Protein AF-A0A8V1A0R0-F1 (afdb_monomer)

Secondary structure (DSSP, 8-state):
-EEEE-TT-HHHHHHHHHHHHTT---EEEEPPTTPPPPSBTTB-S-SSEEE-TTS-EE--HHHHHHHHHHHHTPPPPHHHHHHHHHIIIIIHHHHHHHHHHHSS---TT----

Mean predicted aligned error: 10.33 Å

Radius of gyration: 18.14 Å; Cα contacts (8 Å, |Δi|>4): 116; chains: 1; bounding box: 60×34×38 Å

pLDDT: mean 78.79, std 19.19, range [39.91, 97.0]

Sequence (113 aa):
MRLRVAAGSPAALKVVAAAHCAGAPVQLCWAEPGGEPPPSPLCPPWAPALQLESGAVLFSPNAICQYFFLRRGEQPTDLTTQWLEWEATELQVRSWVVPLFLCTPWHPGELQG

Solvent-accessible surface area (backbone atoms only — not comparable to full-atom values): 6704 Å² total; per-residue (Å²): 71,41,36,35,26,35,84,94,38,73,56,26,54,52,36,53,49,33,30,60,76,40,70,49,77,59,48,81,40,80,53,64,90,87,58,82,63,48,100,38,93,93,40,60,76,62,55,31,27,39,36,43,88,88,68,51,72,43,61,50,48,65,58,49,31,50,48,32,38,43,75,66,69,48,76,88,44,73,67,57,50,51,52,53,50,45,41,61,66,51,52,48,50,50,67,62,45,53,60,56,65,71,70,49,84,83,71,96,75,86,90,82,134

Foldseek 3Di:
DEWEAEPPDPLRVLLVVLCVVLVPDYDYHYDDVPDDFPPDPVRGNDPGWDQDPVRDIDRDSLVSSQVSCVVSVDDDDPVNVVVSVCCVPPVVVVVVVVVVVVPDPPDPPPDDD

InterPro domains:
  IPR036249 Thioredoxin-like superfamily [SSF52833] (1-75)
  IPR041598 Methionine--tRNA ligase, N-terminal [PF18485] (1-73)

Organism: Gallus gallus (NCBI:txid9031)

Nearest PDB structures (foldseek):
  4bvx-assembly1_A  TM=8.790E-01  e=3.046E-08  Homo sapiens
  4bl7-assembly1_A  TM=8.879E-01  e=9.921E-08  Homo sapiens
  5y6l-assembly1_A  TM=8.659E-01  e=1.059E-07  Homo sapiens
  1tw9-assembly1_B  TM=7.375E-01  e=1.720E-01  Heligmosomoides polygyrus
  3w8s-assembly1_A-2  TM=6.473E-01  e=1.508E-01  Necator americanus

Structure (mmCIF, N/CA/C/O backbone):
data_AF-A0A8V1A0R0-F1
#
_entry.id   AF-A0A8V1A0R0-F1
#
loop_
_atom_site.group_PDB
_atom_site.id
_atom_site.type_symbol
_atom_site.label_atom_id
_atom_site.label_alt_id
_atom_site.label_comp_id
_atom_site.label_asym_id
_atom_site.label_entity_id
_atom_site.label_seq_id
_atom_site.pdbx_PDB_ins_code
_atom_site.Cartn_x
_atom_site.Cartn_y
_atom_site.Cartn_z
_atom_site.occupancy
_atom_site.B_iso_or_equiv
_atom_site.auth_seq_id
_atom_site.auth_comp_id
_atom_site.auth_asym_id
_atom_site.auth_atom_id
_atom_site.pdbx_PDB_model_num
ATOM 1 N N . MET A 1 1 ? -10.158 7.647 -0.775 1.00 94.25 1 MET A N 1
ATOM 2 C CA . MET A 1 1 ? -8.765 7.698 -1.305 1.00 94.25 1 MET A CA 1
ATOM 3 C C . MET A 1 1 ? -8.690 7.025 -2.676 1.00 94.25 1 MET A C 1
ATOM 5 O O . MET A 1 1 ? -9.541 6.185 -2.956 1.00 94.25 1 MET A O 1
ATOM 9 N N . ARG A 1 2 ? -7.695 7.353 -3.515 1.00 93.69 2 ARG A N 1
ATOM 10 C CA . ARG A 1 2 ? -7.479 6.707 -4.831 1.00 93.69 2 ARG A CA 1
ATOM 11 C C . ARG A 1 2 ? -6.136 5.981 -4.868 1.00 93.69 2 ARG A C 1
ATOM 13 O O . ARG A 1 2 ? -5.110 6.611 -4.634 1.00 93.69 2 ARG A O 1
ATOM 20 N N . LEU A 1 3 ? -6.148 4.682 -5.157 1.00 93.62 3 LEU A N 1
ATOM 21 C CA . LEU A 1 3 ? -4.960 3.831 -5.226 1.00 93.62 3 LEU A CA 1
ATOM 22 C C . LEU A 1 3 ? -4.678 3.461 -6.685 1.00 93.62 3 LEU A C 1
ATOM 24 O O . LEU A 1 3 ? -5.418 2.686 -7.287 1.00 93.62 3 LEU A O 1
ATOM 28 N N . ARG A 1 4 ? -3.603 4.013 -7.251 1.00 91.31 4 ARG A N 1
ATOM 29 C CA . ARG A 1 4 ? -3.119 3.682 -8.593 1.00 91.31 4 ARG A CA 1
ATOM 30 C C . ARG A 1 4 ? -2.159 2.498 -8.527 1.00 91.31 4 ARG A C 1
ATOM 32 O O . ARG A 1 4 ? -1.221 2.531 -7.734 1.00 91.31 4 ARG A O 1
ATOM 39 N N . VAL A 1 5 ? -2.355 1.485 -9.368 1.00 90.69 5 VAL A N 1
ATOM 40 C CA . VAL A 1 5 ? -1.527 0.264 -9.424 1.00 90.69 5 VAL A CA 1
ATOM 41 C C . VAL A 1 5 ? -1.234 -0.161 -10.864 1.00 90.69 5 VAL A C 1
ATOM 43 O O . VAL A 1 5 ? -2.030 0.106 -11.754 1.00 90.69 5 VAL A O 1
ATOM 46 N N . ALA A 1 6 ? -0.109 -0.836 -11.104 1.00 86.38 6 ALA A N 1
ATOM 47 C CA . ALA A 1 6 ? 0.249 -1.393 -12.407 1.00 86.38 6 ALA A CA 1
ATOM 48 C C . ALA A 1 6 ? 0.071 -2.912 -12.387 1.00 86.38 6 ALA A C 1
ATOM 50 O O . ALA A 1 6 ? 0.430 -3.572 -11.406 1.00 86.38 6 ALA A O 1
ATOM 51 N N . ALA A 1 7 ? -0.465 -3.463 -13.476 1.00 84.31 7 ALA A N 1
ATOM 52 C CA . ALA A 1 7 ? -0.581 -4.904 -13.649 1.00 84.31 7 ALA A CA 1
ATOM 53 C C . ALA A 1 7 ? 0.807 -5.571 -13.621 1.00 84.31 7 ALA A C 1
ATOM 55 O O . ALA A 1 7 ? 1.785 -5.011 -14.110 1.00 84.31 7 ALA A O 1
ATOM 56 N N . GLY A 1 8 ? 0.899 -6.757 -13.014 1.00 81.56 8 GLY A N 1
ATOM 57 C CA . GLY A 1 8 ? 2.148 -7.525 -12.927 1.00 81.56 8 GLY A CA 1
ATOM 58 C C . GLY A 1 8 ? 3.195 -6.993 -11.936 1.00 81.56 8 GLY A C 1
ATOM 59 O O . GLY A 1 8 ? 4.247 -7.607 -11.799 1.00 81.56 8 GLY A O 1
ATOM 60 N N . SER A 1 9 ? 2.931 -5.892 -11.218 1.00 82.94 9 SER A N 1
ATOM 61 C CA . SER A 1 9 ? 3.863 -5.350 -10.219 1.00 82.94 9 SER A CA 1
ATOM 62 C C . SER A 1 9 ? 3.734 -6.067 -8.862 1.00 82.94 9 SER A C 1
ATOM 64 O O . SER A 1 9 ? 2.661 -6.022 -8.252 1.00 82.94 9 SER A O 1
ATOM 66 N N . PRO A 1 10 ? 4.813 -6.652 -8.303 1.00 86.12 10 PRO A N 1
ATOM 67 C CA . PRO A 1 10 ? 4.797 -7.208 -6.945 1.00 86.12 10 PRO A CA 1
ATOM 68 C C . PRO A 1 10 ? 4.463 -6.157 -5.877 1.00 86.12 10 PRO A C 1
ATOM 70 O O . PRO A 1 10 ? 3.798 -6.442 -4.881 1.00 86.12 10 PRO A O 1
ATOM 73 N N . ALA A 1 11 ? 4.871 -4.905 -6.104 1.00 88.69 11 ALA A N 1
ATOM 74 C CA . ALA A 1 11 ? 4.534 -3.796 -5.223 1.00 88.69 11 ALA A CA 1
ATOM 75 C C . ALA A 1 11 ? 3.030 -3.467 -5.251 1.00 88.69 11 ALA A C 1
ATOM 77 O O . ALA A 1 11 ? 2.480 -3.080 -4.222 1.00 88.69 11 ALA A O 1
ATOM 78 N N . ALA A 1 12 ? 2.351 -3.660 -6.391 1.00 91.38 12 ALA A N 1
ATOM 79 C CA . ALA A 1 12 ? 0.898 -3.518 -6.481 1.00 91.38 12 ALA A CA 1
ATOM 80 C C . ALA A 1 12 ? 0.170 -4.580 -5.645 1.00 91.38 12 ALA A C 1
ATOM 82 O O . ALA A 1 12 ? -0.784 -4.250 -4.942 1.00 91.38 12 ALA A O 1
ATOM 83 N N . LEU A 1 13 ? 0.650 -5.829 -5.666 1.00 92.38 13 LEU A N 1
ATOM 84 C CA . LEU A 1 13 ? 0.061 -6.920 -4.887 1.00 92.38 13 LEU A CA 1
ATOM 85 C C . LEU A 1 13 ? -0.004 -6.569 -3.396 1.00 92.38 13 LEU A C 1
ATOM 87 O O . LEU A 1 13 ? -1.071 -6.658 -2.789 1.00 92.38 13 LEU A O 1
ATOM 91 N N . LYS A 1 14 ? 1.117 -6.121 -2.812 1.00 93.06 14 LYS A N 1
ATOM 92 C CA . LYS A 1 14 ? 1.1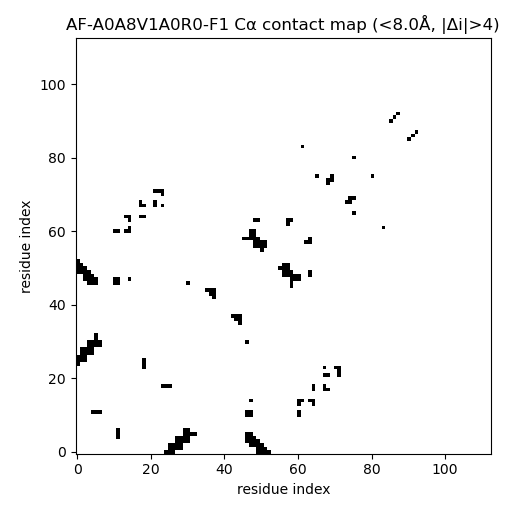71 -5.855 -1.368 1.00 93.06 14 LYS A CA 1
ATOM 93 C C . LYS A 1 14 ? 0.284 -4.688 -0.935 1.00 93.06 14 LYS A C 1
ATOM 95 O O . LYS A 1 14 ? -0.392 -4.803 0.082 1.00 93.06 14 LYS A O 1
ATOM 100 N N . VAL A 1 15 ?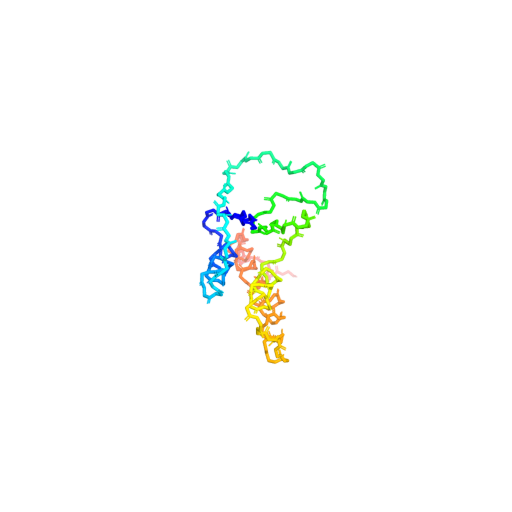 0.214 -3.602 -1.711 1.00 95.31 15 VAL A N 1
ATOM 101 C CA . VAL A 1 15 ? -0.632 -2.450 -1.344 1.00 95.31 15 VAL A CA 1
ATOM 102 C C . VAL A 1 15 ? -2.125 -2.744 -1.496 1.00 95.31 15 VAL A C 1
ATOM 104 O O . VAL A 1 15 ? -2.918 -2.260 -0.692 1.00 95.31 15 VAL A O 1
ATOM 107 N N . VAL A 1 16 ? -2.519 -3.557 -2.485 1.00 95.81 16 VAL A N 1
ATOM 108 C CA . VAL A 1 16 ? -3.916 -3.991 -2.656 1.00 95.81 16 VAL A CA 1
ATOM 109 C C . VAL A 1 16 ? -4.315 -4.936 -1.526 1.00 95.81 16 VAL A C 1
ATOM 111 O O . VAL A 1 16 ? -5.379 -4.760 -0.934 1.00 95.81 16 VAL A O 1
ATOM 114 N N . ALA A 1 17 ? -3.443 -5.885 -1.174 1.00 95.94 17 ALA A N 1
ATOM 115 C CA . ALA A 1 17 ? -3.660 -6.773 -0.038 1.00 95.94 17 ALA A CA 1
ATOM 116 C C . ALA A 1 17 ? -3.777 -5.986 1.277 1.00 95.94 17 ALA A C 1
ATOM 118 O O . ALA A 1 17 ? -4.719 -6.202 2.032 1.00 95.94 17 ALA A O 1
ATOM 119 N N . ALA A 1 18 ? -2.882 -5.025 1.527 1.00 96.25 18 ALA A N 1
ATOM 120 C CA . ALA A 1 18 ? -2.938 -4.182 2.719 1.00 96.25 18 ALA A CA 1
ATOM 121 C C . ALA A 1 18 ? -4.236 -3.364 2.792 1.00 96.25 18 ALA A C 1
ATOM 123 O O . ALA A 1 18 ? -4.867 -3.323 3.846 1.00 96.25 18 ALA A O 1
ATOM 124 N N . ALA A 1 19 ? -4.678 -2.767 1.678 1.00 97.00 19 ALA A N 1
ATOM 125 C CA . ALA A 1 19 ? -5.947 -2.044 1.627 1.00 97.00 19 ALA A CA 1
ATOM 126 C C . ALA A 1 19 ? -7.137 -2.952 1.979 1.00 97.00 19 ALA A C 1
ATOM 128 O O . ALA A 1 19 ? -7.997 -2.560 2.767 1.00 97.00 19 ALA A O 1
ATOM 129 N N . HIS A 1 20 ? -7.159 -4.173 1.433 1.00 96.88 20 HIS A N 1
ATOM 130 C CA . HIS A 1 20 ? -8.198 -5.159 1.715 1.00 96.88 20 HIS A CA 1
ATOM 131 C C . HIS A 1 20 ? -8.180 -5.614 3.183 1.00 96.88 20 HIS A C 1
ATOM 133 O O . HIS A 1 20 ? -9.203 -5.532 3.858 1.00 96.88 20 HIS A O 1
ATOM 139 N N . CYS A 1 21 ? -7.017 -6.015 3.709 1.00 96.81 21 CYS A N 1
ATOM 140 C CA . CYS A 1 21 ? -6.854 -6.460 5.097 1.00 96.81 21 CYS A CA 1
ATOM 141 C C . CYS A 1 21 ? -7.182 -5.362 6.119 1.00 96.81 21 CYS A C 1
ATOM 143 O O . CYS A 1 21 ? -7.702 -5.647 7.196 1.00 96.81 21 CYS A O 1
ATOM 145 N N . ALA A 1 22 ? -6.891 -4.102 5.793 1.00 95.81 22 ALA A N 1
ATOM 146 C CA . ALA A 1 22 ? -7.224 -2.964 6.641 1.00 95.81 22 ALA A CA 1
ATOM 147 C C . ALA A 1 22 ? -8.690 -2.509 6.512 1.00 95.81 22 ALA A C 1
ATOM 149 O O . ALA A 1 22 ? -9.106 -1.612 7.244 1.00 95.81 22 ALA A O 1
ATOM 150 N N . GLY A 1 23 ? -9.470 -3.076 5.580 1.00 95.06 23 GLY A N 1
ATOM 151 C CA . GLY A 1 23 ? -10.824 -2.607 5.275 1.00 95.06 23 GLY A CA 1
ATOM 152 C C . GLY A 1 23 ? -10.855 -1.159 4.768 1.00 95.06 23 GLY A C 1
ATOM 153 O O . GLY A 1 23 ? -11.829 -0.441 4.991 1.00 95.06 23 GLY A O 1
ATOM 154 N N . ALA A 1 24 ? -9.774 -0.694 4.135 1.00 94.88 24 ALA A N 1
ATOM 155 C CA . ALA A 1 24 ? -9.623 0.699 3.744 1.00 94.88 24 ALA A CA 1
ATOM 156 C C . ALA A 1 24 ? -10.498 1.031 2.517 1.00 94.88 24 ALA A C 1
ATOM 158 O O . ALA A 1 24 ? -10.374 0.373 1.481 1.00 94.88 24 ALA A O 1
ATOM 159 N N . PRO A 1 25 ? -11.334 2.089 2.566 1.00 93.25 25 PRO A N 1
ATOM 160 C CA . PRO A 1 25 ? -12.132 2.507 1.418 1.00 93.25 25 PRO A CA 1
ATOM 161 C C . PRO A 1 25 ? -11.241 3.204 0.377 1.00 93.25 25 PRO A C 1
ATOM 163 O O . PRO A 1 25 ? -10.941 4.404 0.461 1.00 93.25 25 PRO A O 1
ATOM 166 N N . VAL A 1 26 ? -10.798 2.433 -0.616 1.00 94.94 26 VAL A N 1
ATOM 167 C CA . VAL A 1 26 ? -9.962 2.900 -1.727 1.00 94.94 26 VAL A CA 1
ATOM 168 C C . VAL A 1 26 ? -10.641 2.640 -3.065 1.00 94.94 26 VAL A C 1
ATOM 170 O O . VAL A 1 26 ? -11.152 1.556 -3.325 1.00 94.94 26 VAL A O 1
ATOM 173 N N . GLN A 1 27 ? -10.612 3.637 -3.943 1.00 95.44 27 GLN A N 1
ATOM 174 C CA . GLN A 1 27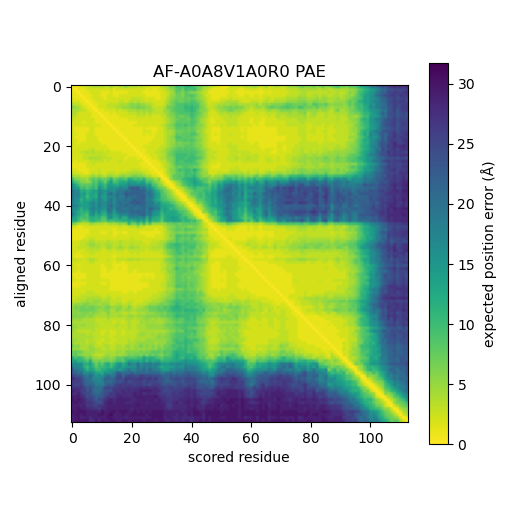 ? -10.928 3.438 -5.351 1.00 95.44 27 GLN A CA 1
ATOM 175 C C . GLN A 1 27 ? -9.661 2.961 -6.066 1.00 95.44 27 GLN A C 1
ATOM 177 O O . GLN A 1 27 ? -8.650 3.668 -6.057 1.00 95.44 27 GLN A O 1
ATOM 182 N N . LEU A 1 28 ? -9.715 1.772 -6.663 1.00 92.56 28 LEU A N 1
ATOM 183 C CA . LEU A 1 28 ? -8.602 1.194 -7.411 1.00 92.56 28 LEU A CA 1
ATOM 184 C C . LEU A 1 28 ? -8.571 1.750 -8.841 1.00 92.56 28 LEU A C 1
ATOM 186 O O . LEU A 1 28 ? -9.570 1.678 -9.554 1.00 92.56 28 LEU A O 1
ATOM 190 N N . CYS A 1 29 ? -7.419 2.268 -9.262 1.00 90.31 29 CYS A N 1
ATOM 191 C CA . CYS A 1 29 ? -7.180 2.767 -10.613 1.00 90.31 29 CYS A CA 1
ATOM 192 C C . CYS A 1 29 ? -6.010 2.002 -11.241 1.00 90.31 29 CYS A C 1
ATOM 194 O O . CYS A 1 29 ? -4.887 2.055 -10.736 1.00 90.31 29 CYS A O 1
ATOM 196 N N . TRP A 1 30 ? -6.240 1.314 -12.353 1.00 85.75 30 TRP A N 1
ATOM 197 C CA . TRP A 1 30 ? -5.163 0.638 -13.072 1.00 85.75 30 TRP A CA 1
ATOM 198 C C . TRP A 1 30 ? -4.380 1.642 -13.920 1.00 85.75 30 TRP A C 1
ATOM 200 O O . TRP A 1 30 ? -4.954 2.512 -14.570 1.00 85.75 30 TRP A O 1
ATOM 210 N N . ALA A 1 31 ? -3.055 1.576 -13.849 1.00 79.25 31 ALA A N 1
ATOM 211 C CA . ALA A 1 31 ? -2.169 2.353 -14.694 1.00 79.25 31 ALA A CA 1
ATOM 212 C C . ALA A 1 31 ? -2.090 1.686 -16.071 1.00 79.25 31 ALA A C 1
ATOM 214 O O . ALA A 1 31 ? -1.693 0.525 -16.165 1.00 79.25 31 ALA A O 1
ATOM 215 N N . GLU A 1 32 ? -2.440 2.433 -17.117 1.00 70.94 32 GLU A N 1
ATOM 216 C CA . GLU A 1 32 ? -2.293 1.973 -18.497 1.00 70.94 32 GLU A CA 1
ATOM 217 C C . GLU A 1 32 ? -0.808 1.781 -18.855 1.00 70.94 32 GLU A C 1
ATOM 219 O O . GLU A 1 32 ? 0.016 2.657 -18.545 1.00 70.94 32 GLU A O 1
ATOM 224 N N .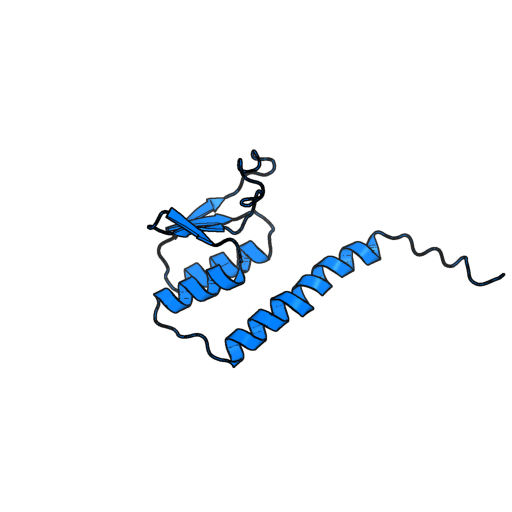 PRO A 1 33 ? -0.439 0.668 -19.514 1.00 60.78 33 PRO A N 1
ATOM 225 C CA . PRO A 1 33 ? 0.897 0.493 -20.069 1.00 60.78 33 PRO A CA 1
ATOM 226 C C . PRO A 1 33 ? 1.185 1.599 -21.096 1.00 60.78 33 PRO A C 1
ATOM 228 O O . PRO A 1 33 ? 0.461 1.739 -22.076 1.00 60.78 33 PRO A O 1
ATOM 231 N N . GLY A 1 34 ? 2.239 2.392 -20.882 1.00 57.50 34 GLY A N 1
ATOM 232 C CA . GLY A 1 34 ? 2.644 3.453 -21.817 1.00 57.50 34 GLY A CA 1
ATOM 233 C C . GLY A 1 34 ? 1.916 4.796 -21.666 1.00 57.50 34 GLY A C 1
ATOM 234 O O . GLY A 1 34 ? 2.039 5.644 -22.545 1.00 57.50 34 GLY A O 1
ATOM 235 N N . GLY A 1 35 ? 1.177 5.013 -20.572 1.00 58.56 35 GLY A N 1
ATOM 236 C CA . GLY A 1 35 ? 0.596 6.324 -20.262 1.00 58.56 35 GLY A CA 1
ATOM 237 C C . GLY A 1 35 ? 1.652 7.422 -20.061 1.00 58.56 35 GLY A C 1
ATOM 238 O O . GLY A 1 35 ? 2.773 7.143 -19.631 1.00 58.56 35 GLY A O 1
ATOM 239 N N . GLU A 1 36 ? 1.276 8.672 -20.353 1.00 53.16 36 GLU A N 1
ATOM 240 C CA . GLU A 1 36 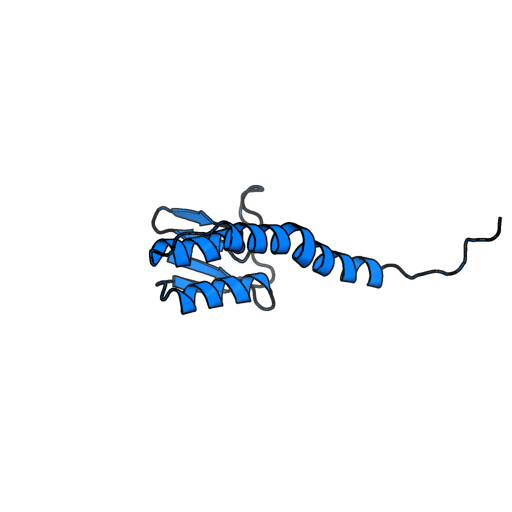? 2.150 9.846 -20.237 1.00 53.16 36 GLU A CA 1
ATOM 241 C C . GLU A 1 36 ? 2.790 9.925 -18.832 1.00 53.16 36 GLU A C 1
ATOM 243 O O . GLU A 1 36 ? 2.078 9.806 -17.821 1.00 53.16 36 GLU A O 1
ATOM 248 N N . PRO A 1 37 ? 4.128 10.071 -18.732 1.00 51.97 37 PRO A N 1
ATOM 249 C CA . PRO A 1 37 ? 4.785 10.247 -17.448 1.00 51.97 37 PRO A CA 1
ATOM 250 C C . PRO A 1 37 ? 4.278 11.540 -16.793 1.00 51.97 37 PRO A C 1
ATOM 252 O O . PRO A 1 37 ? 4.058 12.530 -17.491 1.00 51.97 37 PRO A O 1
ATOM 255 N N . PRO A 1 38 ? 4.070 11.571 -15.467 1.00 54.56 38 PRO A N 1
ATOM 256 C CA . PRO A 1 38 ? 3.532 12.753 -14.821 1.00 54.56 38 PRO A CA 1
ATOM 257 C C . PRO A 1 38 ? 4.483 13.945 -15.013 1.00 54.56 38 PRO A C 1
ATOM 259 O O . PRO A 1 38 ? 5.696 13.761 -15.127 1.00 54.56 38 PRO A O 1
ATOM 262 N N . PRO A 1 39 ? 3.958 15.181 -15.005 1.00 53.03 39 PRO A N 1
ATOM 263 C CA . PRO A 1 39 ? 4.681 16.382 -15.436 1.00 53.03 39 PRO A CA 1
ATOM 264 C C . PRO A 1 39 ? 5.834 16.815 -14.511 1.00 53.03 39 PRO A C 1
ATOM 266 O O . PRO A 1 39 ? 6.424 17.870 -14.725 1.00 53.03 39 PRO A O 1
ATOM 269 N N . SER A 1 40 ? 6.162 16.043 -13.469 1.00 53.25 40 SER A N 1
ATOM 270 C CA . SER A 1 40 ? 7.192 16.384 -12.489 1.00 53.25 40 SER A CA 1
ATOM 271 C C . SER A 1 40 ? 8.226 15.262 -12.349 1.00 53.25 40 SER A C 1
ATOM 273 O O . SER A 1 40 ? 7.841 14.120 -12.106 1.00 53.25 40 SER A O 1
ATOM 275 N N . PRO A 1 41 ? 9.538 15.562 -12.373 1.00 50.19 41 PRO A N 1
ATOM 276 C CA . PRO A 1 41 ? 10.590 14.589 -12.061 1.00 50.19 41 PRO A CA 1
ATOM 277 C C . PRO A 1 41 ? 10.553 14.098 -10.600 1.00 50.19 41 PRO A C 1
ATOM 279 O O . PRO A 1 41 ? 11.179 13.092 -10.279 1.00 50.19 41 PRO A O 1
ATOM 282 N N . LEU A 1 42 ? 9.793 14.771 -9.721 1.00 51.59 42 LEU A N 1
ATOM 283 C CA . LEU A 1 42 ? 9.491 14.337 -8.345 1.00 51.59 42 LEU A CA 1
ATOM 284 C C . LEU A 1 42 ? 8.202 13.493 -8.252 1.00 51.59 42 LEU A C 1
ATOM 286 O O . LEU A 1 42 ? 7.843 13.016 -7.178 1.00 51.59 42 LEU A O 1
ATOM 290 N N . CYS A 1 43 ? 7.503 13.310 -9.373 1.00 52.81 43 CYS A N 1
ATOM 291 C CA . CYS A 1 43 ? 6.428 12.342 -9.579 1.00 52.81 43 CYS A CA 1
ATOM 292 C C . CYS A 1 43 ? 6.685 11.563 -10.886 1.00 52.81 43 CYS A C 1
ATOM 294 O O . CYS A 1 43 ? 5.959 11.742 -11.855 1.00 52.81 43 CYS A O 1
ATOM 296 N N . PRO A 1 44 ? 7.710 10.708 -10.977 1.00 52.69 44 PRO A N 1
ATOM 297 C CA . PRO A 1 44 ? 7.812 9.687 -12.011 1.00 52.69 44 PRO A CA 1
ATOM 298 C C . PRO A 1 44 ? 6.537 8.823 -12.109 1.00 52.69 44 PRO A C 1
ATOM 300 O O . PRO A 1 44 ? 5.640 8.933 -11.268 1.00 52.69 44 PRO A O 1
ATOM 303 N N . PRO A 1 45 ? 6.423 7.965 -13.142 1.00 56.25 45 PRO A N 1
ATOM 304 C CA . PRO A 1 45 ? 5.173 7.322 -13.584 1.00 56.25 45 PRO A CA 1
ATOM 305 C C . PRO A 1 45 ? 4.602 6.249 -12.642 1.00 56.25 45 PRO A C 1
ATOM 307 O O . PRO A 1 45 ? 3.962 5.294 -13.073 1.00 56.25 45 PRO A O 1
ATOM 310 N N . TRP A 1 46 ? 4.835 6.383 -11.343 1.00 67.06 46 TRP A N 1
ATOM 311 C CA . TRP A 1 46 ? 4.804 5.305 -10.387 1.00 67.06 46 TRP A CA 1
ATOM 312 C C . TRP A 1 46 ? 3.409 4.774 -10.111 1.00 67.06 46 TRP A C 1
ATOM 314 O O . TRP A 1 46 ? 2.501 5.461 -9.636 1.00 67.06 46 TRP A O 1
ATOM 324 N N . ALA A 1 47 ? 3.316 3.472 -10.311 1.00 76.00 47 ALA A N 1
ATOM 325 C CA . ALA A 1 47 ? 2.476 2.612 -9.523 1.00 76.00 47 ALA A CA 1
ATOM 326 C C . ALA A 1 47 ? 3.380 1.725 -8.636 1.00 76.00 47 ALA A C 1
ATOM 328 O O . ALA A 1 47 ? 4.386 1.213 -9.131 1.00 76.00 47 ALA A O 1
ATOM 329 N N . PRO A 1 48 ? 3.017 1.489 -7.364 1.00 90.38 48 PRO A N 1
ATOM 330 C CA . PRO A 1 48 ? 1.793 1.957 -6.725 1.00 90.38 48 PRO A CA 1
ATOM 331 C C . PRO A 1 48 ? 1.877 3.407 -6.218 1.00 90.38 48 PRO A C 1
ATOM 333 O O . PRO A 1 48 ? 2.925 3.852 -5.761 1.00 90.38 48 PRO A O 1
ATOM 336 N N . ALA A 1 49 ? 0.751 4.122 -6.247 1.00 91.31 49 ALA A N 1
ATOM 337 C CA . ALA A 1 49 ? 0.620 5.450 -5.649 1.00 91.31 49 ALA A CA 1
ATOM 338 C C . ALA A 1 49 ? -0.751 5.622 -4.983 1.00 91.31 49 ALA A C 1
ATOM 340 O O . ALA A 1 49 ? -1.781 5.317 -5.585 1.00 91.31 49 ALA A O 1
ATOM 341 N N . LEU A 1 50 ? -0.779 6.130 -3.751 1.00 92.88 50 LEU A N 1
ATOM 342 C CA . LEU A 1 50 ? -2.005 6.421 -3.009 1.00 92.88 50 LEU A CA 1
ATOM 343 C C . LEU A 1 50 ? -2.205 7.932 -2.911 1.00 92.88 50 LEU A C 1
ATOM 345 O O . LEU A 1 50 ? -1.434 8.619 -2.246 1.00 92.88 50 LEU A O 1
ATOM 349 N N . GLN A 1 51 ? -3.274 8.438 -3.519 1.00 92.00 51 GLN A N 1
ATOM 350 C CA . GLN A 1 51 ? -3.735 9.804 -3.309 1.00 92.00 51 GLN A CA 1
ATOM 351 C C . GLN A 1 51 ? -4.692 9.856 -2.114 1.00 92.00 51 GLN A C 1
ATOM 353 O O . GLN A 1 51 ? -5.754 9.212 -2.101 1.00 92.00 51 GLN A O 1
ATOM 358 N N . LEU A 1 52 ? -4.309 10.648 -1.117 1.00 92.88 52 LEU A N 1
ATOM 359 C CA . LEU A 1 52 ? -5.088 10.916 0.083 1.00 92.88 52 LEU A CA 1
ATOM 360 C C . LEU A 1 52 ? -6.219 11.909 -0.207 1.00 92.88 52 LEU A C 1
ATOM 362 O O . LEU A 1 52 ? -6.210 12.628 -1.203 1.00 92.88 52 LEU A O 1
ATOM 366 N N . GLU A 1 53 ? -7.192 11.974 0.698 1.00 91.12 53 GLU A N 1
ATOM 367 C CA . GLU A 1 53 ? -8.285 12.959 0.635 1.00 91.12 53 GLU A CA 1
ATOM 368 C C . GLU A 1 53 ? -7.772 14.403 0.717 1.00 91.12 53 GLU A C 1
ATOM 370 O O . GLU A 1 53 ? -8.357 15.295 0.115 1.00 91.12 53 GLU A O 1
ATOM 375 N N . SER A 1 54 ? -6.631 14.619 1.380 1.00 90.00 54 SER A N 1
ATOM 376 C CA . SER A 1 54 ? -5.942 15.913 1.441 1.00 90.00 54 SER A CA 1
ATOM 377 C C . SER A 1 54 ? -5.276 16.332 0.125 1.00 90.00 54 SER A C 1
ATOM 379 O O . SER A 1 54 ? -4.745 17.434 0.037 1.00 90.00 54 SER A O 1
ATOM 381 N N . GLY A 1 55 ? -5.239 15.454 -0.881 1.00 85.81 55 GLY A N 1
ATOM 382 C CA . GLY A 1 55 ? -4.512 15.668 -2.132 1.00 85.81 55 GLY A CA 1
ATOM 383 C C . GLY A 1 55 ? -3.038 15.255 -2.088 1.00 85.81 55 GLY A C 1
ATOM 384 O O . GLY A 1 55 ? -2.427 15.139 -3.148 1.00 85.81 55 GLY A O 1
ATOM 385 N N . ALA A 1 56 ? -2.481 14.963 -0.905 1.00 89.00 56 ALA A N 1
ATOM 386 C CA . ALA A 1 56 ? -1.130 14.417 -0.769 1.00 89.00 56 ALA A CA 1
ATOM 387 C C . ALA A 1 56 ? -1.018 13.021 -1.407 1.00 89.00 56 ALA A C 1
ATOM 389 O O . ALA A 1 56 ? -1.994 12.266 -1.453 1.00 89.00 56 ALA A O 1
ATOM 390 N N . VAL A 1 57 ? 0.180 12.668 -1.878 1.00 88.44 57 VAL A N 1
ATOM 391 C CA . VAL A 1 57 ? 0.435 11.397 -2.569 1.00 88.44 57 VAL A CA 1
ATOM 392 C C . VAL A 1 57 ? 1.540 10.625 -1.859 1.00 88.44 57 VAL A C 1
ATOM 394 O O . VAL A 1 57 ? 2.626 11.151 -1.630 1.00 88.44 57 VAL A O 1
ATOM 397 N N . LEU A 1 58 ? 1.268 9.359 -1.546 1.00 91.25 58 LEU A N 1
ATOM 398 C CA . LEU A 1 58 ? 2.265 8.393 -1.092 1.00 91.25 58 LEU A CA 1
ATOM 399 C C . LEU A 1 58 ? 2.680 7.514 -2.272 1.00 91.25 58 LEU A C 1
ATOM 401 O O . LEU A 1 58 ? 1.819 6.969 -2.960 1.00 91.25 58 LEU A O 1
ATOM 405 N N . PHE A 1 59 ? 3.985 7.362 -2.488 1.00 88.00 59 PHE A N 1
ATOM 406 C CA . PHE A 1 59 ? 4.556 6.584 -3.600 1.00 88.00 59 PHE A CA 1
ATOM 407 C C . PHE A 1 59 ? 5.377 5.372 -3.137 1.00 88.00 59 PHE A C 1
ATOM 409 O O .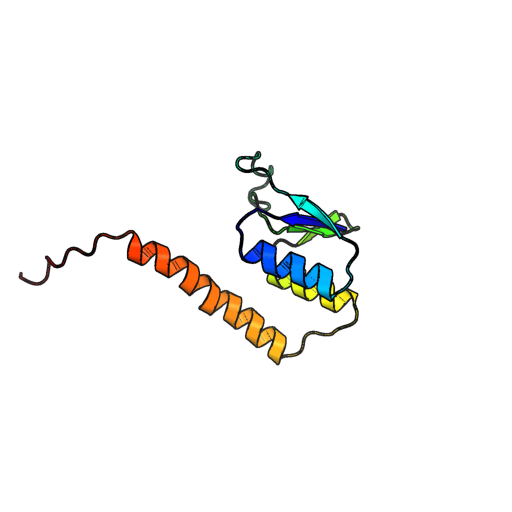 PHE A 1 59 ? 5.641 4.470 -3.923 1.00 88.00 59 PHE A O 1
ATOM 416 N N . SER A 1 60 ? 5.775 5.319 -1.860 1.00 89.88 60 SER A N 1
ATOM 417 C CA . SER A 1 60 ? 6.446 4.142 -1.302 1.00 89.88 60 SER A CA 1
ATOM 418 C C . SER A 1 60 ? 5.413 3.051 -1.004 1.00 89.88 60 SER A C 1
ATOM 420 O O . SER A 1 60 ? 4.516 3.282 -0.189 1.00 89.88 60 SER A O 1
ATOM 422 N N . PRO A 1 61 ? 5.543 1.845 -1.586 1.00 92.31 61 PRO A N 1
ATOM 423 C CA . PRO A 1 61 ? 4.651 0.730 -1.288 1.00 92.31 61 PRO A CA 1
ATOM 424 C C . PRO A 1 61 ? 4.581 0.402 0.213 1.00 92.31 61 PRO A C 1
ATOM 426 O O . PRO A 1 61 ? 3.503 0.127 0.730 1.00 92.31 61 PRO A O 1
ATOM 429 N N . ASN A 1 62 ? 5.712 0.480 0.928 1.00 94.38 62 ASN A N 1
ATOM 430 C CA . ASN A 1 62 ? 5.768 0.202 2.368 1.00 94.38 62 ASN A CA 1
ATOM 431 C C . ASN A 1 62 ? 5.055 1.290 3.174 1.00 94.38 62 ASN A C 1
ATOM 433 O O . ASN A 1 62 ?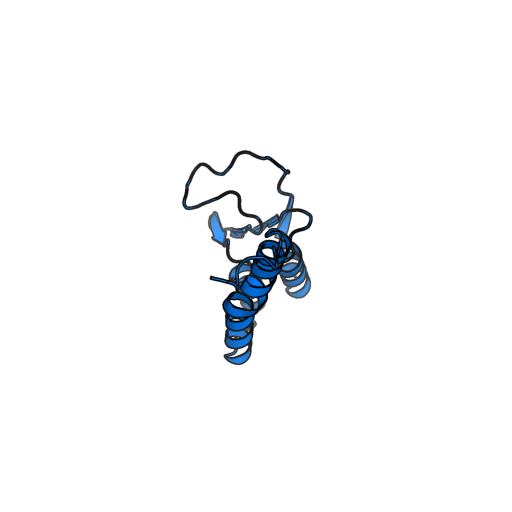 4.275 0.968 4.068 1.00 94.38 62 ASN A O 1
ATOM 437 N N . ALA A 1 63 ? 5.241 2.562 2.809 1.00 93.50 63 ALA A N 1
ATOM 438 C CA . ALA A 1 63 ? 4.525 3.666 3.446 1.00 93.50 63 ALA A CA 1
ATOM 439 C C . ALA A 1 63 ? 3.009 3.587 3.197 1.00 93.50 63 ALA A C 1
ATOM 441 O O . ALA A 1 63 ? 2.224 3.853 4.102 1.00 93.50 63 ALA A O 1
ATOM 442 N N . ILE A 1 64 ? 2.587 3.175 1.994 1.00 95.44 64 ILE A N 1
ATOM 443 C CA . ILE A 1 64 ? 1.172 2.948 1.665 1.00 95.44 64 ILE A CA 1
ATOM 444 C C . ILE A 1 64 ? 0.586 1.837 2.547 1.00 95.44 64 ILE A C 1
ATOM 446 O O . ILE A 1 64 ? -0.477 2.028 3.135 1.00 95.44 64 ILE A O 1
ATOM 450 N N . CYS A 1 65 ? 1.278 0.698 2.678 1.00 95.50 65 CYS A N 1
ATOM 451 C CA . CYS A 1 65 ? 0.835 -0.391 3.550 1.00 95.50 65 CYS A CA 1
ATOM 452 C C . CYS A 1 65 ? 0.705 0.075 5.006 1.00 95.50 65 CYS A C 1
ATOM 454 O O . CYS A 1 65 ? -0.358 -0.089 5.601 1.00 95.50 65 CYS A O 1
ATOM 456 N N . GLN A 1 66 ? 1.752 0.698 5.558 1.00 95.75 66 GLN A N 1
ATOM 457 C CA . GLN A 1 66 ? 1.731 1.219 6.928 1.00 95.75 66 GLN A CA 1
ATOM 458 C C . GLN A 1 66 ? 0.587 2.211 7.141 1.00 95.75 66 GLN A C 1
ATOM 460 O O . GLN A 1 66 ? -0.110 2.133 8.147 1.00 95.75 66 GLN A O 1
ATOM 465 N N . TYR A 1 67 ? 0.348 3.107 6.182 1.00 96.19 67 TYR A N 1
ATOM 466 C CA . TYR A 1 67 ? -0.729 4.085 6.264 1.00 96.19 67 TYR A CA 1
ATOM 467 C C . TYR A 1 67 ? -2.110 3.433 6.434 1.00 96.19 67 TYR A C 1
ATOM 469 O O . TYR A 1 67 ? -2.919 3.913 7.230 1.00 96.19 67 TYR A O 1
ATOM 477 N N . PHE A 1 68 ? -2.391 2.334 5.727 1.00 96.75 68 PHE A N 1
ATOM 478 C CA . PHE A 1 68 ? -3.667 1.630 5.874 1.00 96.75 68 PHE A CA 1
ATOM 479 C C . PHE A 1 68 ? -3.849 1.028 7.270 1.00 96.75 68 PHE A C 1
ATOM 481 O O . PHE A 1 68 ? -4.919 1.183 7.861 1.00 96.75 68 PHE A O 1
ATOM 488 N N . PHE A 1 69 ? -2.810 0.403 7.823 1.00 95.50 69 PHE A N 1
ATOM 489 C CA . PHE A 1 69 ? -2.855 -0.159 9.176 1.00 95.50 69 PHE A CA 1
ATOM 490 C C . PHE A 1 69 ? -2.927 0.935 10.254 1.00 95.50 69 PHE A C 1
ATOM 492 O O . PHE A 1 69 ? -3.754 0.845 11.161 1.00 95.50 69 PHE A O 1
ATOM 499 N N . LEU A 1 70 ? -2.193 2.039 10.082 1.00 95.62 70 LEU A N 1
ATOM 500 C CA . LEU A 1 70 ? -2.292 3.231 10.931 1.00 95.62 70 LEU A CA 1
ATOM 501 C C . LEU A 1 70 ? -3.708 3.819 10.940 1.00 95.62 70 LEU A C 1
ATOM 503 O O . LEU A 1 70 ? -4.249 4.122 12.001 1.00 95.62 70 LEU A O 1
ATOM 507 N N . ARG A 1 71 ? -4.356 3.934 9.772 1.00 94.00 71 ARG A N 1
ATOM 508 C CA . ARG A 1 71 ? -5.758 4.386 9.657 1.00 94.00 71 ARG A CA 1
ATOM 509 C C . ARG A 1 71 ? -6.740 3.456 10.370 1.00 94.00 71 ARG A C 1
ATOM 511 O O . ARG A 1 71 ? -7.775 3.930 10.830 1.00 94.00 71 ARG A O 1
ATOM 518 N N . ARG A 1 72 ? -6.430 2.160 10.460 1.00 94.00 72 ARG A N 1
ATOM 519 C CA . ARG A 1 72 ? -7.209 1.165 11.214 1.00 94.00 72 ARG A CA 1
ATOM 520 C C . ARG A 1 72 ? -6.961 1.240 12.731 1.00 94.00 72 ARG A C 1
ATOM 522 O O . ARG A 1 72 ? -7.722 0.649 13.492 1.00 94.00 72 ARG A O 1
ATOM 529 N N . GLY A 1 73 ? -5.949 1.991 13.171 1.00 93.81 73 GLY A N 1
ATOM 530 C CA . GLY A 1 73 ? -5.570 2.152 14.576 1.00 93.81 73 GLY A CA 1
ATOM 531 C C . GLY A 1 73 ? -4.429 1.238 15.028 1.00 93.81 73 GLY A C 1
ATOM 532 O O . GLY A 1 73 ? -4.118 1.203 16.216 1.00 93.81 73 GLY A O 1
ATOM 533 N N . GLU A 1 74 ? -3.798 0.503 14.111 1.00 93.56 74 GLU A N 1
ATOM 534 C CA . GLU A 1 74 ? -2.617 -0.305 14.414 1.00 93.56 74 GLU A CA 1
ATOM 535 C C . GLU A 1 74 ? -1.366 0.574 14.414 1.00 93.56 74 GLU A C 1
ATOM 537 O O . GLU A 1 74 ? -1.157 1.371 13.501 1.00 93.56 74 GLU A O 1
ATOM 542 N N . GLN A 1 75 ? -0.522 0.420 15.434 1.00 92.12 75 GLN A N 1
ATOM 543 C CA . GLN A 1 75 ? 0.745 1.140 15.517 1.00 92.12 75 GLN A CA 1
ATOM 544 C C . GLN A 1 75 ? 1.895 0.262 15.014 1.00 92.12 75 GLN A C 1
ATOM 546 O O . GLN A 1 75 ? 1.953 -0.917 15.379 1.00 92.12 75 GLN A O 1
ATOM 551 N N . PRO A 1 76 ? 2.826 0.811 14.214 1.00 89.44 76 PRO A N 1
ATOM 552 C CA . PRO A 1 76 ? 4.058 0.124 13.869 1.00 89.44 76 PRO A CA 1
ATOM 553 C C . PRO A 1 76 ? 4.815 -0.267 15.138 1.00 89.44 76 PRO A C 1
ATOM 555 O O . PRO A 1 76 ? 4.992 0.538 16.049 1.00 89.44 76 PRO A O 1
ATOM 558 N N . THR A 1 77 ? 5.269 -1.512 15.184 1.00 93.00 77 THR A N 1
ATOM 559 C CA . THR A 1 77 ? 6.217 -1.990 16.192 1.00 93.00 77 THR A CA 1
ATOM 560 C C . THR A 1 77 ? 7.632 -1.958 15.626 1.00 93.00 77 THR A C 1
ATOM 562 O O . THR A 1 77 ? 7.814 -2.013 14.405 1.00 93.00 77 THR A O 1
ATOM 565 N N . ASP A 1 78 ? 8.642 -1.962 16.494 1.00 93.62 78 ASP A N 1
ATOM 566 C CA . ASP A 1 78 ? 10.051 -2.039 16.079 1.00 93.62 78 ASP A CA 1
ATOM 567 C C . ASP A 1 78 ? 10.311 -3.239 15.163 1.00 93.62 78 ASP A C 1
ATOM 569 O O . ASP A 1 78 ? 11.021 -3.130 14.165 1.00 93.62 78 ASP A O 1
ATOM 573 N N . LEU A 1 79 ? 9.656 -4.370 15.445 1.00 93.44 79 LEU A N 1
ATOM 574 C CA . LEU A 1 79 ? 9.745 -5.563 14.614 1.00 93.44 79 LEU A CA 1
ATOM 575 C C . LEU A 1 79 ? 9.161 -5.316 13.216 1.00 93.44 79 LEU A C 1
ATOM 577 O O . LEU A 1 79 ? 9.784 -5.683 12.222 1.00 93.44 79 LEU A O 1
ATOM 581 N N . THR A 1 80 ? 7.995 -4.669 13.105 1.00 89.94 80 THR A N 1
ATOM 582 C CA . THR A 1 80 ? 7.435 -4.333 11.783 1.00 89.94 80 THR A CA 1
ATOM 583 C C . THR A 1 80 ? 8.318 -3.362 11.005 1.00 89.94 80 THR A C 1
ATOM 585 O O . THR A 1 80 ? 8.489 -3.541 9.801 1.00 89.94 80 THR A O 1
ATOM 588 N N . THR A 1 81 ? 8.917 -2.377 11.677 1.00 90.50 81 THR A N 1
ATOM 589 C CA . THR A 1 81 ? 9.849 -1.432 11.051 1.00 90.50 81 THR A CA 1
ATOM 590 C C . THR A 1 81 ? 11.082 -2.164 10.534 1.00 90.50 81 THR A C 1
ATOM 592 O O . THR A 1 81 ? 11.408 -2.035 9.357 1.00 90.50 81 THR A O 1
ATOM 595 N N . GLN A 1 82 ? 11.686 -3.026 11.356 1.00 93.06 82 GLN A N 1
ATOM 596 C CA . GLN A 1 82 ? 12.847 -3.829 10.976 1.00 93.06 82 GLN A CA 1
ATOM 597 C C . GLN A 1 82 ? 12.570 -4.714 9.752 1.00 93.06 82 GLN A C 1
ATOM 599 O O . GLN A 1 82 ? 13.382 -4.760 8.829 1.00 93.06 82 GLN A O 1
ATOM 604 N N . TRP A 1 83 ? 11.423 -5.401 9.707 1.00 93.44 83 TRP A N 1
ATOM 605 C CA . TRP A 1 83 ? 11.066 -6.240 8.556 1.00 93.44 83 TRP A CA 1
ATOM 606 C C . TRP A 1 83 ? 10.843 -5.429 7.276 1.00 93.44 83 TRP A C 1
ATOM 608 O O . TRP A 1 83 ? 11.209 -5.888 6.194 1.00 93.44 83 TRP A O 1
ATOM 618 N N . LEU A 1 84 ? 10.262 -4.232 7.379 1.00 90.81 84 LEU A N 1
ATOM 619 C CA . LEU A 1 84 ? 10.030 -3.360 6.224 1.00 90.81 84 LEU A CA 1
ATOM 620 C C . LEU A 1 84 ? 11.317 -2.704 5.717 1.00 90.81 84 LEU A C 1
ATOM 622 O O . LEU A 1 84 ? 11.472 -2.542 4.507 1.00 90.81 84 LEU A O 1
ATOM 626 N N . GLU A 1 85 ? 12.237 -2.353 6.616 1.00 90.50 85 GLU A N 1
ATOM 627 C CA . GLU A 1 85 ? 13.579 -1.892 6.256 1.00 90.50 85 GLU A CA 1
ATOM 628 C C . GLU A 1 85 ? 14.355 -2.999 5.548 1.00 90.50 85 GLU A C 1
ATOM 630 O O . GLU A 1 85 ? 14.835 -2.788 4.436 1.00 90.50 85 GLU A O 1
ATOM 635 N N . TRP A 1 86 ? 14.392 -4.200 6.132 1.00 92.44 86 TRP A N 1
ATOM 636 C CA . TRP A 1 86 ? 15.053 -5.357 5.532 1.00 92.44 86 TRP A CA 1
ATOM 637 C C . TRP A 1 86 ? 14.461 -5.729 4.162 1.00 92.44 86 TRP A C 1
ATOM 639 O O . TRP A 1 86 ? 15.203 -6.022 3.224 1.00 92.44 86 TRP A O 1
ATOM 649 N N . GLU A 1 87 ? 13.134 -5.678 3.992 1.00 89.56 87 GLU A N 1
ATOM 650 C CA . GLU A 1 87 ? 12.511 -5.914 2.681 1.00 89.56 87 GLU A CA 1
ATOM 651 C C . GLU A 1 87 ? 12.972 -4.892 1.639 1.00 89.56 87 GLU A C 1
ATOM 653 O O . GLU A 1 87 ? 13.260 -5.266 0.500 1.00 89.56 87 GLU A O 1
ATOM 658 N N . ALA A 1 88 ? 13.070 -3.619 2.025 1.00 86.50 88 ALA A N 1
ATOM 659 C CA . ALA A 1 88 ? 13.450 -2.540 1.125 1.00 86.50 88 ALA A CA 1
ATOM 660 C C . ALA A 1 88 ? 14.937 -2.582 0.736 1.00 86.50 88 ALA A C 1
ATOM 662 O O . ALA A 1 88 ? 15.265 -2.306 -0.419 1.00 86.50 88 ALA A O 1
ATOM 663 N N . THR A 1 89 ? 15.829 -2.919 1.669 1.00 86.19 89 THR A N 1
ATOM 664 C CA . THR A 1 89 ? 17.283 -2.852 1.450 1.00 86.19 89 THR A CA 1
ATOM 665 C C . THR A 1 89 ? 17.893 -4.170 0.989 1.00 86.19 89 THR A C 1
ATOM 667 O O . THR A 1 89 ? 18.819 -4.152 0.184 1.00 86.19 89 THR A O 1
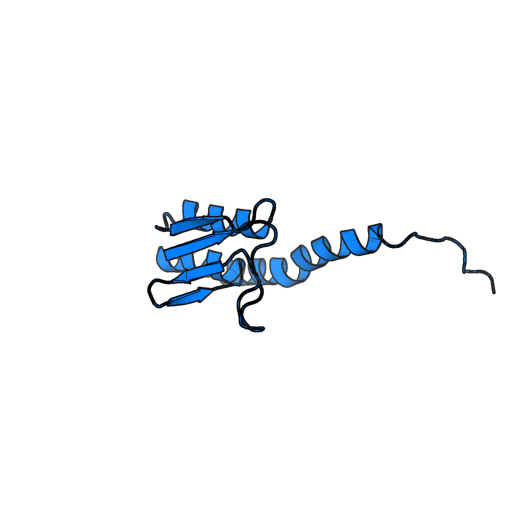ATOM 670 N N . GLU A 1 90 ? 17.366 -5.311 1.436 1.00 87.19 90 GLU A N 1
ATOM 671 C CA . GLU A 1 90 ? 17.939 -6.624 1.132 1.00 87.19 90 GLU A CA 1
ATOM 672 C C . GLU A 1 90 ? 17.103 -7.386 0.107 1.00 87.19 90 GLU A C 1
ATOM 674 O O . GLU A 1 90 ? 17.621 -7.814 -0.926 1.00 87.19 90 GLU A O 1
ATOM 679 N N . LEU A 1 91 ? 15.803 -7.562 0.366 1.00 82.62 91 LEU A N 1
ATOM 680 C CA . LEU A 1 91 ? 14.966 -8.442 -0.455 1.00 82.62 91 LEU A CA 1
ATOM 681 C C . LEU A 1 91 ? 14.687 -7.841 -1.837 1.00 82.62 91 LEU A C 1
ATOM 683 O O . LEU A 1 91 ? 14.925 -8.493 -2.857 1.00 82.62 91 LEU A O 1
ATOM 687 N N . GLN A 1 92 ? 14.203 -6.595 -1.871 1.00 77.81 92 GLN A N 1
ATOM 688 C CA . GLN A 1 92 ? 13.924 -5.867 -3.107 1.00 77.81 92 GLN A CA 1
ATOM 689 C C . GLN A 1 92 ? 15.191 -5.788 -3.953 1.00 77.81 92 GLN A C 1
ATOM 691 O O . GLN A 1 92 ? 15.197 -6.273 -5.081 1.00 77.81 92 GLN A O 1
ATOM 696 N N . VAL A 1 93 ? 16.283 -5.251 -3.400 1.00 72.06 93 VAL A N 1
ATOM 697 C CA . VAL A 1 93 ? 17.544 -5.046 -4.130 1.00 72.06 93 VAL A CA 1
ATOM 698 C C . VAL A 1 93 ? 18.047 -6.349 -4.749 1.00 72.06 93 VAL A C 1
ATOM 700 O O . VAL A 1 93 ? 18.371 -6.372 -5.935 1.00 72.06 93 VAL A O 1
ATOM 703 N N . ARG A 1 94 ? 18.024 -7.465 -4.011 1.00 64.94 94 ARG A N 1
ATOM 704 C CA . ARG A 1 94 ? 18.420 -8.773 -4.557 1.00 64.94 94 ARG A CA 1
ATOM 705 C C . ARG A 1 94 ? 17.503 -9.228 -5.689 1.00 64.94 94 ARG A C 1
ATOM 707 O O . ARG A 1 94 ? 18.002 -9.704 -6.704 1.00 64.94 94 ARG A O 1
ATOM 714 N N . SER A 1 95 ? 16.191 -9.026 -5.572 1.00 59.38 95 SER A N 1
ATOM 715 C CA . SER A 1 95 ? 15.238 -9.351 -6.642 1.00 59.38 95 SER A CA 1
ATOM 716 C C . SER A 1 95 ? 15.470 -8.544 -7.928 1.00 59.38 95 SER A C 1
ATOM 718 O O . SER A 1 95 ? 15.179 -9.057 -9.006 1.00 59.38 95 SER A O 1
ATOM 720 N N . TRP A 1 96 ? 15.995 -7.316 -7.841 1.00 55.97 96 TRP A N 1
ATOM 721 C CA . TRP A 1 96 ? 16.368 -6.489 -9.003 1.00 55.97 96 TRP A CA 1
ATOM 722 C C . TRP A 1 96 ? 17.776 -6.797 -9.545 1.00 55.97 96 TRP A C 1
ATOM 724 O O . TRP A 1 96 ? 18.058 -6.523 -10.710 1.00 55.97 96 TRP A O 1
ATOM 734 N N . VAL A 1 97 ? 18.649 -7.406 -8.734 1.00 51.62 97 VAL A N 1
ATOM 735 C CA . VAL A 1 97 ? 20.019 -7.800 -9.117 1.00 51.62 97 VAL A CA 1
ATOM 736 C C . VAL A 1 97 ? 20.066 -9.144 -9.855 1.00 51.62 97 VAL A C 1
ATOM 738 O O . VAL A 1 97 ? 20.894 -9.311 -10.749 1.00 51.62 97 VAL A O 1
ATOM 741 N N . VAL A 1 98 ? 19.164 -10.090 -9.564 1.00 49.94 98 VAL A N 1
ATOM 742 C CA . VAL A 1 98 ? 19.101 -11.377 -10.294 1.00 49.94 98 VAL A CA 1
ATOM 743 C C . VAL A 1 98 ? 18.864 -11.198 -11.811 1.00 49.94 98 VAL A C 1
ATOM 745 O O . VAL A 1 98 ? 19.567 -11.846 -12.588 1.00 49.94 98 VAL A O 1
ATOM 748 N N . PRO A 1 99 ? 17.978 -10.294 -12.282 1.00 48.00 99 PRO A N 1
ATOM 749 C CA . PRO A 1 99 ? 17.854 -9.977 -13.707 1.00 48.00 99 PRO A CA 1
ATOM 750 C C . PRO A 1 99 ? 19.134 -9.406 -14.334 1.00 48.00 99 PRO A C 1
ATOM 752 O O . PRO A 1 99 ? 19.409 -9.677 -15.498 1.00 48.00 99 PRO A O 1
ATOM 755 N N . LEU A 1 100 ? 19.932 -8.633 -13.587 1.00 44.78 100 LEU A N 1
ATOM 756 C CA . LEU A 1 100 ? 21.174 -8.045 -14.105 1.00 44.78 100 LEU A CA 1
ATOM 757 C C . LEU A 1 100 ? 22.279 -9.095 -14.290 1.00 44.78 100 LEU A C 1
ATOM 759 O O . LEU A 1 100 ? 23.017 -9.021 -15.267 1.00 44.78 100 LEU A O 1
ATOM 763 N N . PHE A 1 101 ? 22.353 -10.100 -13.412 1.00 42.22 101 PHE A N 1
ATOM 764 C CA . PHE A 1 101 ? 23.297 -11.218 -13.553 1.00 42.22 101 PHE A CA 1
ATOM 765 C C . PHE A 1 101 ? 22.903 -12.237 -14.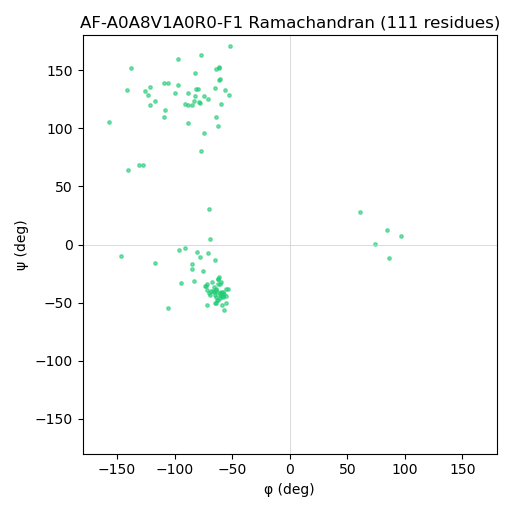631 1.00 42.22 101 PHE A C 1
ATOM 767 O O . PHE A 1 101 ? 23.769 -12.940 -15.140 1.00 42.22 101 PHE A O 1
ATOM 774 N N . LEU A 1 102 ? 21.621 -12.329 -14.996 1.00 46.66 102 LEU A N 1
ATOM 775 C CA . LEU A 1 102 ? 21.157 -13.201 -16.085 1.00 46.66 102 LEU A CA 1
ATOM 776 C C . LEU A 1 102 ? 21.262 -12.545 -17.472 1.00 46.66 102 LEU A C 1
ATOM 778 O O . LEU A 1 102 ? 21.213 -13.246 -18.481 1.00 46.66 102 LEU A O 1
ATOM 782 N N . CYS A 1 103 ? 21.414 -11.219 -17.531 1.00 43.72 103 CYS A N 1
ATOM 783 C CA . CYS A 1 103 ? 21.549 -10.459 -18.775 1.00 43.72 103 CYS A CA 1
ATOM 784 C C . CYS A 1 103 ? 23.004 -10.160 -19.172 1.00 43.72 103 CYS A C 1
ATOM 786 O O . CYS A 1 103 ? 23.229 -9.627 -20.259 1.00 43.72 103 CYS A O 1
ATOM 788 N N . THR A 1 104 ? 23.999 -10.501 -18.347 1.00 44.72 104 THR A N 1
ATOM 789 C CA . THR A 1 104 ? 25.399 -10.520 -18.784 1.00 44.72 104 THR A CA 1
ATOM 790 C C . THR A 1 104 ? 25.741 -11.918 -19.305 1.00 44.72 104 THR A C 1
ATOM 792 O O . THR A 1 104 ? 25.617 -12.895 -18.565 1.00 44.72 104 THR A O 1
ATOM 795 N N . PRO A 1 105 ? 26.167 -12.077 -20.573 1.00 40.78 105 PRO A N 1
ATOM 796 C CA . PRO A 1 105 ? 26.722 -13.345 -21.012 1.00 40.78 105 PRO A CA 1
ATOM 797 C C . PRO A 1 105 ? 28.004 -13.579 -20.211 1.00 40.78 105 PRO A C 1
ATOM 799 O O . PRO A 1 105 ? 28.999 -12.874 -20.377 1.00 40.78 105 PRO A O 1
ATOM 802 N N . TRP A 1 106 ? 27.967 -14.548 -19.299 1.00 44.00 106 TRP A N 1
ATOM 803 C CA . TRP A 1 106 ? 29.166 -15.044 -18.640 1.00 44.00 106 TRP A CA 1
ATOM 804 C C . TRP A 1 106 ? 30.066 -15.649 -19.723 1.00 44.00 106 TRP A C 1
ATOM 806 O O . TRP A 1 106 ? 29.795 -16.743 -20.211 1.00 44.00 106 TRP A O 1
ATOM 816 N N . HIS A 1 107 ? 31.104 -14.922 -20.143 1.00 48.22 107 HIS A N 1
ATOM 817 C CA . HIS A 1 107 ? 32.179 -15.456 -20.974 1.00 48.22 107 HIS A CA 1
ATOM 818 C C . HIS A 1 107 ? 33.261 -16.030 -20.046 1.00 48.22 107 HIS A C 1
ATOM 820 O O . HIS A 1 107 ? 34.013 -15.260 -19.446 1.00 48.22 107 HIS A O 1
ATOM 826 N N . PRO A 1 108 ? 33.381 -17.364 -19.901 1.00 40.75 108 PRO A N 1
ATOM 827 C CA . PRO A 1 108 ? 34.506 -17.967 -19.202 1.00 40.75 108 PRO A CA 1
ATOM 828 C C . PRO A 1 108 ? 35.713 -17.923 -20.149 1.00 40.75 108 PRO A C 1
ATOM 830 O O . PRO A 1 108 ? 35.974 -18.883 -20.866 1.00 40.75 108 PRO A O 1
ATOM 833 N N . GLY A 1 109 ? 36.383 -16.774 -20.240 1.00 50.94 109 GLY A N 1
ATOM 834 C CA . GLY A 1 109 ? 37.425 -16.572 -21.251 1.00 50.94 109 GLY A CA 1
ATOM 835 C C . GLY A 1 109 ? 38.608 -15.692 -20.871 1.00 50.94 109 GLY A C 1
ATOM 836 O O . GLY A 1 109 ? 39.579 -15.709 -21.611 1.00 50.94 109 GLY A O 1
ATOM 837 N N . GLU A 1 110 ? 38.592 -14.970 -19.749 1.00 48.66 110 GLU A N 1
ATOM 838 C CA . GLU A 1 110 ? 39.696 -14.057 -19.406 1.00 48.66 110 GLU A CA 1
ATOM 839 C C . GLU A 1 110 ? 40.233 -14.313 -17.995 1.00 48.66 110 GLU A C 1
ATOM 841 O O . GLU A 1 110 ? 40.069 -13.517 -17.080 1.00 48.66 110 GLU A O 1
ATOM 846 N N . LEU A 1 111 ? 40.876 -15.470 -17.825 1.00 49.06 111 LEU A N 1
ATOM 847 C CA . LEU A 1 111 ? 41.898 -15.697 -16.799 1.00 49.06 111 LEU A CA 1
ATOM 848 C C . LEU A 1 111 ? 43.021 -16.548 -17.409 1.00 49.06 111 LEU A C 1
ATOM 850 O O . LEU A 1 111 ? 43.238 -17.697 -17.029 1.00 49.06 111 LEU A O 1
ATOM 854 N N . GLN A 1 112 ? 43.709 -15.987 -18.401 1.00 43.81 112 GLN A N 1
ATOM 855 C CA . GLN A 1 112 ? 45.055 -16.404 -18.793 1.00 43.81 112 GLN A CA 1
ATOM 856 C C . GLN A 1 112 ? 45.738 -15.237 -19.508 1.00 43.81 112 GLN A C 1
ATOM 858 O O . GLN A 1 112 ? 45.402 -14.911 -20.644 1.00 43.81 112 GLN A O 1
ATOM 863 N N . GLY A 1 113 ? 46.665 -14.603 -18.792 1.00 39.91 113 GLY A N 1
ATOM 864 C CA . GLY A 1 113 ? 47.464 -13.458 -19.220 1.00 39.91 113 GLY A CA 1
ATOM 865 C C . GLY A 1 113 ? 48.208 -12.875 -18.036 1.00 39.91 113 GLY A C 1
ATOM 866 O O . GLY A 1 113 ? 47.611 -12.008 -17.367 1.00 39.91 113 GLY A O 1
#